Protein AF-A0A3P7N9G4-F1 (afdb_monomer_lite)

Structure (mmCIF, N/CA/C/O backbone):
data_AF-A0A3P7N9G4-F1
#
_entry.id   AF-A0A3P7N9G4-F1
#
loop_
_atom_site.group_PDB
_atom_site.id
_atom_site.type_symbol
_atom_site.label_atom_id
_atom_site.label_alt_id
_atom_site.label_comp_id
_atom_site.label_asym_id
_atom_site.label_entity_id
_atom_site.label_seq_id
_atom_site.pdbx_PDB_ins_code
_atom_site.Cartn_x
_atom_site.Cartn_y
_atom_site.Cartn_z
_atom_site.occupancy
_atom_site.B_iso_or_equiv
_atom_site.auth_seq_id
_atom_site.auth_comp_id
_atom_site.auth_asym_id
_atom_site.auth_atom_id
_atom_site.pdbx_PDB_model_num
ATOM 1 N N . MET A 1 1 ? 12.959 -9.657 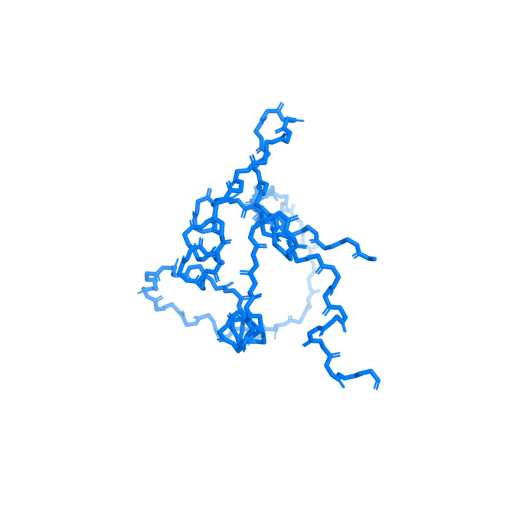6.223 1.00 28.45 1 MET A N 1
ATOM 2 C CA . MET A 1 1 ? 12.675 -8.521 7.122 1.00 28.45 1 MET A CA 1
ATOM 3 C C . MET A 1 1 ? 11.184 -8.224 7.012 1.00 28.45 1 MET A C 1
ATOM 5 O O . MET A 1 1 ? 10.724 -8.042 5.892 1.00 28.45 1 MET A O 1
ATOM 9 N N . TRP A 1 2 ? 10.421 -8.294 8.104 1.00 27.75 2 TRP A N 1
ATOM 10 C CA . TRP A 1 2 ? 8.976 -8.020 8.115 1.00 27.75 2 TRP A CA 1
ATOM 11 C C . TRP A 1 2 ? 8.780 -6.591 8.618 1.00 27.75 2 TRP A C 1
ATOM 13 O O . TRP A 1 2 ? 9.208 -6.296 9.728 1.00 27.75 2 TRP A O 1
ATOM 23 N N . PHE A 1 3 ? 8.169 -5.716 7.823 1.00 34.72 3 PHE A N 1
ATOM 24 C CA . PHE A 1 3 ? 7.774 -4.384 8.279 1.00 34.72 3 PHE A CA 1
ATOM 25 C C . PHE A 1 3 ? 6.253 -4.368 8.426 1.00 34.72 3 PHE A C 1
ATOM 27 O O . PHE A 1 3 ? 5.526 -4.436 7.436 1.00 34.72 3 PHE A O 1
ATOM 34 N N . VAL A 1 4 ? 5.787 -4.358 9.675 1.00 38.22 4 VAL A N 1
ATOM 35 C CA . VAL A 1 4 ? 4.395 -4.077 10.035 1.00 38.22 4 VAL A CA 1
ATOM 36 C C . VAL A 1 4 ? 4.376 -2.626 10.486 1.00 38.22 4 VAL A C 1
ATOM 38 O O . VAL A 1 4 ? 5.005 -2.295 11.487 1.00 38.22 4 VAL A O 1
ATOM 41 N N . PHE A 1 5 ? 3.695 -1.762 9.739 1.00 41.88 5 PHE A N 1
ATOM 42 C CA . PHE A 1 5 ? 3.450 -0.395 10.183 1.00 41.88 5 PHE A CA 1
ATOM 43 C C . PHE A 1 5 ? 2.148 -0.392 10.982 1.00 41.88 5 PHE A C 1
ATOM 45 O O . PHE A 1 5 ? 1.055 -0.564 10.438 1.00 41.88 5 PHE A O 1
ATOM 52 N N . HIS A 1 6 ? 2.295 -0.298 12.301 1.00 39.97 6 HIS A N 1
ATOM 53 C CA . HIS A 1 6 ? 1.218 0.056 13.210 1.00 39.97 6 HIS A CA 1
ATOM 54 C C . HIS A 1 6 ? 1.162 1.583 13.224 1.00 39.97 6 HIS A C 1
ATOM 56 O O . HIS A 1 6 ? 2.177 2.226 13.496 1.00 39.97 6 HIS A O 1
ATOM 62 N N . HIS A 1 7 ? 0.000 2.156 12.920 1.00 38.56 7 HIS A N 1
ATOM 63 C CA . HIS A 1 7 ? -0.295 3.515 13.345 1.00 38.56 7 HIS A CA 1
ATOM 64 C C . HIS A 1 7 ? -0.242 3.453 14.878 1.00 38.56 7 HIS A C 1
ATOM 66 O O . HIS A 1 7 ? -1.039 2.741 15.496 1.00 38.56 7 HIS A O 1
ATOM 72 N N . LEU A 1 8 ? 0.803 4.024 15.484 1.00 38.50 8 LEU A N 1
ATOM 73 C CA . LEU A 1 8 ? 0.870 4.138 16.933 1.00 38.50 8 LEU A CA 1
ATOM 74 C C . LEU A 1 8 ? -0.335 4.987 17.342 1.00 38.50 8 LEU A C 1
ATOM 76 O O . LEU A 1 8 ? -0.333 6.195 17.137 1.00 38.50 8 LEU A O 1
ATOM 80 N N . CYS A 1 9 ? -1.361 4.359 17.920 1.00 33.06 9 CYS A N 1
ATOM 81 C CA . CYS A 1 9 ? -2.247 5.068 18.828 1.00 33.06 9 CYS A CA 1
ATOM 82 C C . CYS A 1 9 ? -1.357 5.591 19.955 1.00 33.06 9 CYS A C 1
ATOM 84 O O . CYS A 1 9 ? -0.894 4.828 20.802 1.00 33.06 9 CYS A O 1
ATOM 86 N N . MET A 1 10 ? -1.053 6.882 19.891 1.00 32.59 10 MET A N 1
ATOM 87 C CA . MET A 1 10 ? -0.345 7.624 20.918 1.00 32.59 10 MET A CA 1
ATOM 88 C C . MET A 1 10 ? -1.317 7.794 22.096 1.00 32.59 10 MET A C 1
ATOM 90 O O . MET A 1 10 ? -1.974 8.820 22.236 1.00 32.59 10 MET A O 1
ATOM 94 N N . GLU A 1 11 ? -1.489 6.747 22.909 1.00 35.06 11 GLU A N 1
ATOM 95 C CA . GLU A 1 11 ? -2.059 6.915 24.246 1.00 35.06 11 GLU A CA 1
ATOM 96 C C . GLU A 1 11 ? -1.053 7.743 25.053 1.00 35.06 11 GLU A C 1
ATOM 98 O O . GLU A 1 11 ? -0.002 7.254 25.467 1.00 35.06 11 GLU A O 1
ATOM 103 N N . TYR A 1 12 ? -1.361 9.033 25.195 1.00 36.06 12 TYR A N 1
ATOM 104 C CA . TYR A 1 12 ? -0.650 9.973 26.051 1.00 36.06 12 TYR A CA 1
ATOM 105 C C . TYR A 1 12 ? -0.780 9.491 27.501 1.00 36.06 12 TYR A C 1
ATOM 107 O O . TYR A 1 12 ? -1.804 9.692 28.155 1.00 36.06 12 TYR A O 1
ATOM 115 N N . VAL A 1 13 ? 0.254 8.820 28.002 1.00 35.47 13 VAL A N 1
ATOM 116 C CA . VAL A 1 13 ? 0.478 8.704 29.441 1.00 35.47 13 VAL A CA 1
ATOM 117 C C . VAL A 1 13 ? 1.200 9.985 29.847 1.00 35.47 13 VAL A C 1
ATOM 119 O O . VAL A 1 13 ? 2.379 10.158 29.547 1.00 35.47 13 VAL A O 1
ATOM 122 N N . SER A 1 14 ? 0.463 10.917 30.450 1.00 39.38 14 SER A N 1
ATOM 123 C CA . SER A 1 14 ? 1.051 12.084 31.104 1.00 39.38 14 SER A CA 1
ATOM 124 C C . SER A 1 14 ? 1.637 11.648 32.445 1.00 39.38 14 SER A C 1
ATOM 126 O O . SER A 1 14 ? 0.909 11.567 33.431 1.00 39.38 14 SER A O 1
ATOM 128 N N . ASP A 1 15 ? 2.938 11.378 32.473 1.00 36.44 15 ASP A N 1
ATOM 129 C CA . ASP A 1 15 ? 3.737 11.430 33.695 1.00 36.44 15 ASP A CA 1
ATOM 130 C C . ASP A 1 15 ? 4.570 12.719 33.624 1.00 36.44 15 ASP A C 1
ATOM 132 O O . ASP A 1 15 ? 5.438 12.878 32.766 1.00 36.44 15 ASP A O 1
ATOM 136 N N . GLU A 1 16 ? 4.204 13.684 34.468 1.00 54.59 16 GLU A N 1
ATOM 137 C CA . GLU A 1 16 ? 4.963 14.907 34.720 1.00 54.59 16 GLU A CA 1
ATOM 138 C C . GLU A 1 16 ? 6.228 14.536 35.504 1.00 54.59 16 GLU A C 1
ATOM 140 O O . GLU A 1 16 ? 6.096 14.034 36.613 1.00 54.59 16 GLU A O 1
ATOM 145 N N . ASP A 1 17 ? 7.427 14.783 34.969 1.00 42.94 17 ASP A N 1
ATOM 146 C CA . ASP A 1 17 ? 8.611 15.118 35.776 1.00 42.94 17 ASP A CA 1
ATOM 147 C C . ASP A 1 17 ? 9.751 15.662 34.887 1.00 42.94 17 ASP A 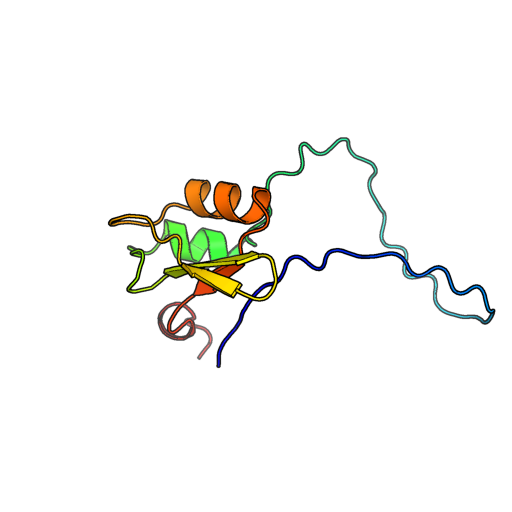C 1
ATOM 149 O O . ASP A 1 17 ? 9.998 15.178 33.780 1.00 42.94 17 ASP A O 1
ATOM 153 N N . ASP A 1 18 ? 10.375 16.725 35.395 1.00 46.47 18 ASP A N 1
ATOM 154 C CA . ASP A 1 18 ? 11.349 17.640 34.789 1.00 46.47 18 ASP A CA 1
ATOM 155 C C . ASP A 1 18 ? 12.630 16.978 34.229 1.00 46.47 18 ASP A C 1
ATOM 157 O O . ASP A 1 18 ? 13.157 16.028 34.804 1.00 46.47 18 ASP A O 1
ATOM 161 N N . GLU A 1 19 ? 13.180 17.553 33.148 1.00 42.97 19 GLU A N 1
ATOM 162 C CA . GLU A 1 19 ? 14.526 18.177 33.082 1.00 42.97 19 GLU A CA 1
ATOM 163 C C . GLU A 1 19 ? 15.072 18.230 31.630 1.00 42.97 19 GLU A C 1
ATOM 165 O O . GLU A 1 19 ? 15.415 17.213 31.037 1.00 42.97 19 GLU A O 1
ATOM 170 N N . GLU A 1 20 ? 15.149 19.464 31.110 1.00 48.56 20 GLU A N 1
ATOM 171 C CA . GLU A 1 20 ? 16.208 20.072 30.274 1.00 48.56 20 GLU A CA 1
ATOM 172 C C . GLU A 1 20 ? 16.705 19.395 28.959 1.00 48.56 20 GLU A C 1
ATOM 174 O O . GLU A 1 20 ? 17.220 18.281 28.923 1.00 48.56 20 GLU A O 1
ATOM 179 N N . GLU A 1 21 ? 16.709 20.240 27.916 1.00 44.75 21 GLU A N 1
ATOM 180 C CA . GLU A 1 21 ? 17.574 20.286 26.719 1.00 44.75 21 GLU A CA 1
ATOM 181 C C . GLU A 1 21 ? 17.038 19.886 25.325 1.00 44.75 21 GLU A C 1
ATOM 183 O O . GLU A 1 21 ? 16.543 18.794 25.056 1.00 44.75 21 GLU A O 1
ATOM 188 N N . GLU A 1 22 ? 17.321 20.828 24.413 1.00 41.06 22 GLU A N 1
ATOM 189 C CA . GLU A 1 22 ? 17.242 20.834 22.947 1.00 41.06 22 GLU A CA 1
ATOM 190 C C . GLU A 1 22 ? 15.871 21.108 22.305 1.00 41.06 22 GLU A C 1
ATOM 192 O O . GLU A 1 22 ? 15.120 20.226 21.887 1.00 41.06 22 GLU A O 1
ATOM 197 N N . ALA A 1 23 ? 15.614 22.407 22.116 1.00 43.59 23 ALA A N 1
ATOM 198 C CA . ALA A 1 23 ? 14.600 22.954 21.226 1.00 43.59 23 ALA A CA 1
ATOM 199 C C . ALA A 1 23 ? 14.828 22.497 19.769 1.00 43.59 23 ALA A C 1
ATOM 201 O O . ALA A 1 23 ? 15.420 23.202 18.950 1.00 43.59 23 ALA A O 1
ATOM 202 N N . PHE A 1 24 ? 14.318 21.316 19.424 1.00 43.28 24 PHE A N 1
ATOM 203 C CA . PHE A 1 24 ? 14.067 20.939 18.040 1.00 43.28 24 PHE A CA 1
ATOM 204 C C . PHE A 1 24 ? 12.833 21.712 17.571 1.00 43.28 24 PHE A C 1
ATOM 206 O O . PHE A 1 24 ? 11.698 21.320 17.832 1.00 43.28 24 PHE A O 1
ATOM 213 N N . SER A 1 25 ? 13.061 22.854 16.922 1.00 43.00 25 SER A N 1
ATOM 214 C CA . SER A 1 25 ? 12.023 23.601 16.211 1.00 43.00 25 SER A CA 1
ATOM 215 C C . SER A 1 25 ? 11.538 22.767 15.024 1.00 43.00 25 SER A C 1
ATOM 217 O O . SER A 1 25 ? 11.992 22.956 13.898 1.00 43.00 25 SER A O 1
ATOM 219 N N . SER A 1 26 ? 10.647 21.804 15.266 1.00 43.84 26 SER A N 1
ATOM 220 C CA . SER A 1 26 ? 9.701 21.410 14.232 1.00 43.84 26 SER A CA 1
ATOM 221 C C . SER A 1 26 ? 8.683 22.537 14.158 1.00 43.84 26 SER A C 1
ATOM 223 O O . SER A 1 26 ? 7.830 22.641 15.040 1.00 43.84 26 SER A O 1
ATOM 225 N N . ASP A 1 27 ? 8.822 23.403 13.156 1.00 39.44 27 ASP A N 1
ATOM 226 C CA . ASP A 1 27 ? 7.734 24.252 12.685 1.00 39.44 27 ASP A CA 1
ATOM 227 C C . ASP A 1 27 ? 6.528 23.335 12.421 1.00 39.44 27 ASP A C 1
ATOM 229 O O . ASP A 1 27 ? 6.446 22.638 11.410 1.00 39.44 27 ASP A O 1
ATOM 233 N N . ILE A 1 28 ? 5.656 23.234 13.424 1.00 49.34 28 ILE A N 1
ATOM 234 C CA . ILE A 1 28 ? 4.326 22.658 13.303 1.00 49.34 28 ILE A CA 1
ATOM 235 C C . ILE A 1 28 ? 3.521 23.765 12.639 1.00 49.34 28 ILE A C 1
ATOM 237 O O . ILE A 1 28 ? 3.024 24.679 13.293 1.00 49.34 28 ILE A O 1
ATOM 241 N N . ASP A 1 29 ? 3.497 23.725 11.310 1.00 48.09 29 ASP A N 1
ATOM 242 C CA . ASP A 1 29 ? 2.482 24.418 10.536 1.00 48.09 29 ASP A CA 1
ATOM 243 C C . ASP A 1 29 ? 1.131 23.783 10.906 1.00 48.09 29 ASP A C 1
ATOM 245 O O . ASP A 1 29 ? 0.770 22.703 10.433 1.00 48.09 29 ASP A O 1
ATOM 249 N N . ASP A 1 30 ? 0.420 24.449 11.820 1.00 55.12 30 ASP A N 1
ATOM 250 C CA . ASP A 1 30 ? -1.021 24.331 12.048 1.00 55.12 30 ASP A CA 1
ATOM 251 C C . ASP A 1 30 ? -1.757 24.738 10.756 1.00 55.12 30 ASP A C 1
ATOM 253 O O . ASP A 1 30 ? -2.294 25.840 10.628 1.00 55.12 30 ASP A O 1
ATOM 257 N N . GLU A 1 31 ? -1.758 23.856 9.763 1.00 51.53 31 GLU A N 1
ATOM 258 C CA . GLU A 1 31 ? -2.681 23.919 8.637 1.00 51.53 31 GLU A CA 1
ATOM 259 C C . GLU A 1 31 ? -3.709 22.804 8.835 1.00 51.53 31 GLU A C 1
ATOM 261 O O . GLU A 1 31 ? -3.346 21.638 8.991 1.00 51.53 31 GLU A O 1
ATOM 266 N N . ASP A 1 32 ? -4.986 23.197 8.860 1.00 53.59 32 ASP A N 1
ATOM 267 C CA . ASP A 1 32 ? -6.197 22.368 8.798 1.00 53.59 32 ASP A CA 1
ATOM 268 C C . ASP A 1 32 ? -6.079 21.344 7.647 1.00 53.59 32 ASP A C 1
ATOM 270 O O . ASP A 1 32 ? -6.578 21.532 6.536 1.00 53.59 32 ASP A O 1
ATOM 274 N N . SER A 1 33 ? -5.338 20.268 7.886 1.00 54.47 33 SER A N 1
ATOM 275 C CA . SER A 1 33 ? -5.105 19.201 6.931 1.00 54.47 33 SER A CA 1
ATOM 276 C C . SER A 1 33 ? -6.233 18.209 7.119 1.00 54.47 33 SER A C 1
ATOM 278 O O . SER A 1 33 ? -6.317 17.504 8.123 1.00 54.47 33 SER A O 1
ATOM 280 N N . GLU A 1 34 ? -7.135 18.166 6.150 1.00 57.47 34 GLU A N 1
ATOM 281 C CA . GLU A 1 34 ? -7.822 16.932 5.804 1.00 57.47 34 GLU A CA 1
ATOM 282 C C . GLU A 1 34 ? -6.758 15.825 5.720 1.00 57.47 34 GLU A C 1
ATOM 284 O O . GLU A 1 34 ? -6.033 15.737 4.735 1.00 57.47 34 GLU A O 1
ATOM 289 N N . GLU A 1 35 ? -6.573 15.088 6.826 1.00 61.09 35 GLU A N 1
ATOM 290 C CA . GLU A 1 35 ? -5.443 14.188 7.077 1.00 61.09 35 GLU A CA 1
ATOM 291 C C . GLU A 1 35 ? -5.520 12.982 6.135 1.00 61.09 35 GLU A C 1
ATOM 293 O O . GLU A 1 35 ? -5.922 11.873 6.488 1.00 61.09 35 GLU A O 1
ATOM 298 N N . GLU A 1 36 ? -5.180 13.221 4.874 1.00 59.66 36 GLU A N 1
ATOM 299 C CA . GLU A 1 36 ? -5.055 12.201 3.859 1.00 59.66 36 GLU A CA 1
ATOM 300 C C . GLU A 1 36 ? -3.898 11.305 4.275 1.00 59.66 36 GLU A C 1
ATOM 302 O O . GLU A 1 36 ? -2.742 11.728 4.362 1.00 59.66 36 GLU A O 1
ATOM 307 N N . ALA A 1 37 ? -4.222 10.046 4.554 1.00 70.56 37 ALA A N 1
ATOM 308 C CA . ALA A 1 37 ? -3.261 9.062 5.009 1.00 70.56 37 ALA A CA 1
ATOM 309 C C . ALA A 1 37 ? -1.994 9.064 4.133 1.00 70.56 37 ALA A C 1
ATOM 311 O O . ALA A 1 37 ? -2.015 8.707 2.950 1.00 70.56 37 ALA A O 1
ATOM 312 N N . TYR A 1 38 ? -0.865 9.453 4.726 1.00 76.75 38 TYR A N 1
ATOM 313 C CA . TYR A 1 38 ? 0.390 9.593 4.001 1.00 76.75 38 TYR A CA 1
ATOM 314 C C . TYR A 1 38 ? 1.107 8.243 3.870 1.00 76.75 38 TYR A C 1
ATOM 316 O O . TYR A 1 38 ? 1.556 7.646 4.847 1.00 76.75 38 TYR A O 1
ATOM 324 N N . LEU A 1 39 ? 1.236 7.751 2.634 1.00 76.19 39 LEU A N 1
ATOM 325 C CA . LEU A 1 39 ? 1.923 6.488 2.328 1.00 76.19 39 LEU A CA 1
ATOM 326 C C . LEU A 1 39 ? 3.459 6.650 2.248 1.00 76.19 39 LEU A C 1
ATOM 328 O O . LEU A 1 39 ? 4.199 5.673 2.406 1.00 76.19 39 LEU A O 1
ATOM 332 N N . GLY A 1 40 ? 3.943 7.877 2.028 1.00 81.62 40 GLY A N 1
ATOM 333 C CA . GLY A 1 40 ? 5.336 8.181 1.697 1.00 81.62 40 GLY A CA 1
ATOM 334 C C . GLY A 1 40 ? 5.602 8.167 0.190 1.00 81.62 40 GLY A C 1
ATOM 335 O O . GLY A 1 40 ? 5.175 7.242 -0.502 1.00 81.62 40 GLY A O 1
ATOM 336 N N . GLU A 1 41 ? 6.349 9.158 -0.303 1.00 80.75 41 GLU A N 1
ATOM 337 C CA . GLU A 1 41 ? 6.632 9.362 -1.736 1.00 80.75 41 GLU A CA 1
ATOM 338 C C . GLU A 1 41 ? 7.246 8.124 -2.417 1.00 80.75 41 GLU A C 1
ATOM 340 O O . GLU A 1 41 ? 6.709 7.638 -3.411 1.00 80.75 41 GLU A O 1
ATOM 345 N N . ASP A 1 42 ? 8.293 7.532 -1.828 1.00 80.75 42 ASP A N 1
ATOM 346 C CA . ASP A 1 42 ? 8.961 6.328 -2.357 1.00 80.75 42 ASP A CA 1
ATOM 347 C C . ASP A 1 42 ? 7.992 5.135 -2.519 1.00 80.75 42 ASP A C 1
ATOM 349 O O . ASP A 1 42 ? 8.046 4.365 -3.486 1.00 80.75 42 ASP A O 1
ATOM 353 N N . ARG A 1 43 ? 7.067 4.972 -1.566 1.00 80.06 43 ARG A N 1
ATOM 354 C CA . ARG A 1 43 ? 6.117 3.850 -1.545 1.00 80.06 43 ARG A CA 1
ATOM 355 C C . ARG A 1 43 ? 4.945 4.094 -2.483 1.00 80.06 43 ARG A C 1
ATOM 357 O O . ARG A 1 43 ? 4.505 3.165 -3.158 1.00 80.06 43 ARG A O 1
ATOM 364 N N . GLU A 1 44 ? 4.461 5.328 -2.561 1.00 84.50 44 GLU A N 1
ATOM 365 C CA . GLU A 1 44 ? 3.439 5.714 -3.529 1.00 84.50 44 GLU A CA 1
ATOM 366 C C . GLU A 1 44 ? 3.963 5.564 -4.963 1.00 84.50 44 GLU A C 1
ATOM 368 O O . GLU A 1 44 ? 3.294 4.944 -5.793 1.00 84.50 44 GLU A O 1
ATOM 373 N N . ALA A 1 45 ? 5.199 5.994 -5.230 1.00 84.38 45 ALA A N 1
ATOM 374 C CA . ALA A 1 45 ? 5.873 5.769 -6.505 1.00 84.38 45 ALA A CA 1
ATOM 375 C C . ALA A 1 45 ? 5.984 4.272 -6.837 1.00 84.38 45 ALA A C 1
ATOM 377 O O . ALA A 1 45 ? 5.654 3.867 -7.951 1.00 84.38 45 ALA A O 1
ATOM 378 N N . THR A 1 46 ? 6.349 3.434 -5.861 1.00 85.06 46 THR A N 1
ATOM 379 C CA . THR A 1 46 ? 6.421 1.974 -6.038 1.00 85.06 46 THR A CA 1
ATOM 380 C C . THR A 1 46 ? 5.083 1.382 -6.489 1.00 85.06 46 THR A C 1
ATOM 382 O O . THR A 1 46 ? 5.049 0.559 -7.404 1.00 85.06 46 THR A O 1
ATOM 385 N N . VAL A 1 47 ? 3.974 1.804 -5.875 1.00 86.25 47 VAL A N 1
ATOM 386 C CA . VAL A 1 47 ? 2.622 1.313 -6.196 1.00 86.25 47 VAL A CA 1
ATOM 387 C C . VAL A 1 47 ? 2.148 1.820 -7.561 1.00 86.25 47 VAL A C 1
ATOM 389 O O . VAL A 1 47 ? 1.484 1.088 -8.293 1.00 86.25 47 VAL A O 1
ATOM 392 N N . LEU A 1 48 ? 2.492 3.059 -7.922 1.00 85.62 48 LEU A N 1
ATOM 393 C CA . LEU A 1 48 ? 2.120 3.663 -9.204 1.00 85.62 48 LEU A CA 1
ATOM 394 C C . LEU A 1 48 ? 2.903 3.068 -10.382 1.00 85.62 48 LEU A C 1
ATOM 396 O O . LEU A 1 48 ? 2.327 2.828 -11.444 1.00 85.62 48 LEU A O 1
ATOM 400 N N . GLN A 1 49 ? 4.201 2.827 -10.197 1.00 87.12 49 GLN A N 1
ATOM 401 C CA . GLN A 1 49 ? 5.102 2.354 -11.249 1.00 87.12 49 GLN A CA 1
ATOM 402 C C . GLN A 1 49 ? 5.008 0.839 -11.477 1.00 87.12 49 GLN A C 1
ATOM 404 O O . GLN A 1 49 ? 5.249 0.379 -12.593 1.00 87.12 49 GLN A O 1
ATOM 409 N N . ASN A 1 50 ? 4.622 0.063 -10.458 1.00 87.38 50 ASN A N 1
ATOM 410 C CA . ASN A 1 50 ? 4.558 -1.397 -10.536 1.00 87.38 50 ASN A CA 1
ATOM 411 C C . ASN A 1 50 ? 3.124 -1.942 -10.594 1.00 87.38 50 ASN A C 1
ATOM 413 O O . ASN A 1 50 ? 2.140 -1.294 -10.230 1.00 87.38 50 ASN A O 1
ATOM 417 N N . HIS A 1 51 ? 3.000 -3.192 -11.042 1.00 90.06 51 HIS A N 1
ATOM 418 C CA . HIS A 1 51 ? 1.754 -3.948 -10.955 1.00 90.06 51 HIS A CA 1
ATOM 419 C C . HIS A 1 51 ? 1.745 -4.791 -9.675 1.00 90.06 51 HIS A C 1
ATOM 421 O O . HIS A 1 51 ? 2.200 -5.933 -9.677 1.00 90.06 51 HIS A O 1
ATOM 427 N N . LEU A 1 52 ? 1.257 -4.209 -8.577 1.00 91.50 52 LEU A N 1
ATOM 428 C CA . LEU A 1 52 ? 1.168 -4.884 -7.280 1.00 91.50 52 LEU A CA 1
ATOM 429 C C . LEU A 1 52 ? -0.203 -5.528 -7.088 1.00 91.50 52 LEU A C 1
ATOM 431 O O . LEU A 1 52 ? -1.222 -4.909 -7.392 1.00 91.50 52 LEU A O 1
ATOM 435 N N . GLU A 1 53 ? -0.237 -6.735 -6.531 1.00 94.19 53 GLU A N 1
ATOM 436 C CA . GLU A 1 53 ? -1.477 -7.463 -6.248 1.00 94.19 53 GLU A CA 1
ATOM 437 C C . GLU A 1 53 ? -1.639 -7.802 -4.763 1.00 94.19 53 GLU A C 1
ATOM 439 O O . GLU A 1 53 ? -0.669 -8.098 -4.048 1.00 94.19 53 GLU A O 1
ATOM 444 N N . TYR A 1 54 ? -2.894 -7.792 -4.304 1.00 93.94 54 TYR A N 1
ATOM 445 C CA . TYR A 1 54 ? -3.253 -8.251 -2.965 1.00 93.94 54 TYR A CA 1
ATOM 446 C C . TYR A 1 54 ? -2.911 -9.736 -2.796 1.00 93.94 54 TYR A C 1
ATOM 448 O O . TYR A 1 54 ? -3.158 -10.553 -3.680 1.00 93.94 54 TYR A O 1
ATOM 456 N N . GLY A 1 55 ? -2.345 -10.105 -1.649 1.00 91.25 55 GLY A N 1
ATOM 457 C CA . GLY A 1 55 ? -1.932 -11.477 -1.346 1.00 91.25 55 GLY A CA 1
ATOM 458 C C . GLY A 1 55 ? -0.586 -11.885 -1.948 1.00 91.25 55 GLY A C 1
ATOM 459 O O . GLY A 1 55 ? 0.048 -12.796 -1.418 1.00 91.25 55 GLY A O 1
ATOM 460 N N . MET A 1 56 ? -0.125 -11.207 -3.004 1.00 91.38 56 MET A N 1
ATOM 461 C CA . MET A 1 56 ? 1.154 -11.500 -3.658 1.00 91.38 56 MET A CA 1
ATOM 462 C C . MET A 1 56 ? 2.245 -10.521 -3.232 1.00 91.38 56 MET A C 1
ATOM 464 O O . MET A 1 56 ? 3.292 -10.933 -2.736 1.00 91.38 56 MET A O 1
ATOM 468 N N . ASN A 1 57 ? 1.986 -9.223 -3.399 1.00 93.19 57 ASN A N 1
ATOM 469 C CA . ASN A 1 57 ? 2.946 -8.164 -3.092 1.00 93.19 57 ASN A CA 1
ATOM 470 C C . ASN A 1 57 ? 2.520 -7.344 -1.880 1.00 93.19 57 ASN A C 1
ATOM 472 O O . ASN A 1 57 ? 3.374 -6.800 -1.190 1.00 93.19 57 ASN A O 1
ATOM 476 N N . ILE A 1 58 ? 1.216 -7.254 -1.619 1.00 92.81 58 ILE A N 1
ATOM 477 C CA . ILE A 1 58 ? 0.664 -6.451 -0.529 1.00 92.81 58 ILE A CA 1
ATOM 478 C C . ILE A 1 58 ? -0.308 -7.281 0.295 1.00 92.81 58 ILE A C 1
ATOM 480 O O . ILE A 1 58 ? -1.174 -7.959 -0.256 1.00 92.81 58 ILE A O 1
ATOM 484 N N . ASN A 1 59 ? -0.217 -7.165 1.618 1.00 94.44 59 ASN A N 1
ATOM 485 C CA . ASN A 1 59 ? -1.232 -7.667 2.535 1.00 94.44 59 ASN A CA 1
ATOM 486 C C . ASN A 1 59 ? -1.789 -6.543 3.403 1.00 94.44 59 ASN A C 1
ATOM 488 O O . ASN A 1 59 ? -1.034 -5.709 3.898 1.00 94.44 59 ASN A O 1
ATOM 492 N N . ILE A 1 60 ? -3.100 -6.570 3.627 1.00 94.56 60 ILE A N 1
ATOM 493 C CA . ILE A 1 60 ? -3.790 -5.691 4.566 1.00 94.56 60 ILE A CA 1
ATOM 494 C C . ILE A 1 60 ? -4.144 -6.498 5.806 1.00 94.56 60 ILE A C 1
ATOM 496 O O . ILE A 1 60 ? -4.798 -7.541 5.714 1.00 94.56 60 ILE A O 1
ATOM 500 N N . ALA A 1 61 ? -3.722 -6.011 6.965 1.00 93.69 61 ALA A N 1
ATOM 501 C CA . ALA A 1 61 ? -4.036 -6.609 8.248 1.00 93.69 61 ALA A CA 1
ATOM 502 C C . ALA A 1 61 ? -4.756 -5.608 9.146 1.00 93.69 61 ALA A C 1
ATOM 504 O O . ALA A 1 61 ? -4.404 -4.434 9.198 1.00 93.69 61 ALA A O 1
ATOM 505 N N . GLU A 1 62 ? -5.738 -6.101 9.881 1.00 92.50 62 GLU A N 1
ATOM 506 C CA . GLU A 1 62 ? -6.396 -5.369 10.953 1.00 92.50 62 GLU A CA 1
ATOM 507 C C . GLU A 1 62 ? -6.225 -6.184 12.233 1.00 92.50 62 GLU A C 1
ATOM 509 O O . GLU A 1 62 ? -6.330 -7.415 12.225 1.00 92.50 62 GLU A O 1
ATOM 514 N N . TYR A 1 63 ? -5.893 -5.504 13.323 1.00 89.19 63 TYR A N 1
ATOM 515 C CA . TYR A 1 63 ? -5.755 -6.114 14.636 1.00 89.19 63 TYR A CA 1
ATOM 516 C C . TYR A 1 63 ? -6.874 -5.582 15.514 1.00 89.19 63 TYR A C 1
ATOM 518 O O . TYR A 1 63 ? -6.955 -4.383 15.765 1.00 89.19 63 TYR A O 1
ATOM 526 N N . LYS A 1 64 ? -7.743 -6.478 15.976 1.00 89.19 64 LYS A N 1
ATOM 527 C CA . LYS A 1 64 ? -8.861 -6.131 16.850 1.00 89.19 64 LYS A CA 1
ATOM 528 C C . LYS A 1 64 ? -8.978 -7.169 17.954 1.00 89.19 64 LYS A C 1
ATOM 530 O O . LYS A 1 64 ? -8.956 -8.364 17.670 1.00 89.19 64 LYS A O 1
ATOM 535 N N . ASP A 1 65 ? -9.041 -6.714 19.204 1.00 91.19 65 ASP A N 1
ATOM 536 C CA . ASP A 1 65 ? -9.148 -7.573 20.394 1.00 91.19 65 ASP A CA 1
ATOM 537 C C . ASP A 1 65 ? -8.059 -8.668 20.463 1.0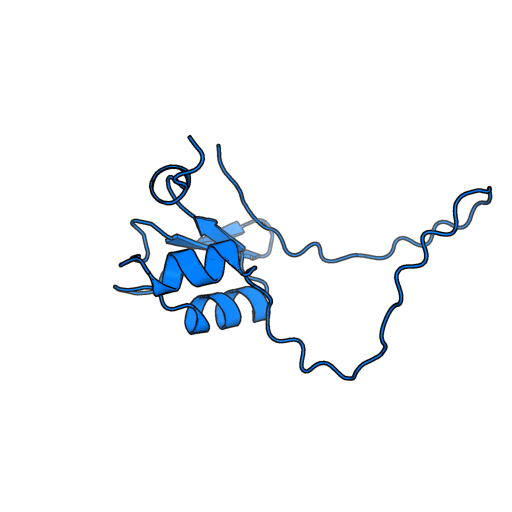0 91.19 65 ASP A C 1
ATOM 539 O O . ASP A 1 65 ? -8.305 -9.808 20.853 1.00 91.19 65 ASP A O 1
ATOM 543 N N . GLY A 1 66 ? -6.836 -8.341 20.024 1.00 88.88 66 GLY A N 1
ATOM 544 C CA . GLY A 1 66 ? -5.705 -9.277 19.980 1.00 88.88 66 GLY A CA 1
ATOM 545 C C . GLY A 1 66 ? -5.754 -10.305 18.840 1.00 88.88 66 GLY A C 1
ATOM 546 O O . GLY A 1 66 ? -4.861 -11.147 18.738 1.00 88.88 66 GLY A O 1
ATOM 547 N N . VAL A 1 67 ? -6.754 -10.240 17.957 1.00 90.81 67 VAL A N 1
ATOM 548 C CA . VAL A 1 67 ? -6.898 -11.126 16.796 1.00 90.81 67 VAL A 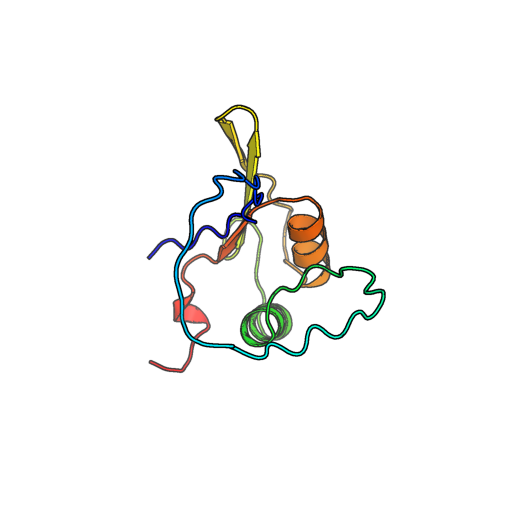CA 1
ATOM 549 C C . VAL A 1 67 ? -6.517 -10.385 15.517 1.00 90.81 67 VAL A C 1
ATOM 551 O O . VAL A 1 67 ? -7.022 -9.300 15.233 1.00 90.81 67 VAL A O 1
ATOM 554 N N . ARG A 1 68 ? -5.640 -10.999 14.714 1.00 90.12 68 ARG A N 1
ATOM 555 C CA . ARG A 1 68 ? -5.279 -10.513 13.377 1.00 90.12 68 ARG A CA 1
ATOM 556 C C . ARG A 1 68 ? -6.274 -11.026 12.343 1.00 90.12 68 ARG A C 1
ATOM 558 O O . ARG A 1 68 ? -6.366 -12.235 12.128 1.00 90.12 68 ARG A O 1
ATOM 565 N N . THR A 1 69 ? -6.925 -10.124 11.627 1.00 92.88 69 THR A N 1
ATOM 566 C CA . THR A 1 69 ? -7.696 -10.433 10.419 1.00 92.88 69 THR A CA 1
ATOM 567 C C . THR A 1 69 ? -6.936 -9.944 9.188 1.00 92.88 69 THR A C 1
ATOM 569 O O . THR A 1 69 ? -6.164 -8.989 9.237 1.00 92.88 69 THR A O 1
ATOM 572 N N . THR A 1 70 ? -7.066 -10.660 8.070 1.00 93.50 70 THR A N 1
ATOM 573 C CA . THR A 1 70 ? -6.489 -10.247 6.781 1.00 93.50 70 THR A CA 1
ATOM 574 C C . THR A 1 70 ? -7.626 -9.824 5.870 1.00 93.50 70 THR A C 1
ATOM 576 O O . THR A 1 70 ? -8.533 -10.611 5.614 1.00 93.50 70 THR A O 1
ATOM 579 N N . LEU A 1 71 ? -7.572 -8.579 5.407 1.00 92.38 71 LEU A N 1
ATOM 580 C CA . LEU A 1 71 ? -8.637 -7.912 4.656 1.00 92.38 71 LEU A CA 1
ATOM 581 C C . LEU A 1 71 ? -8.152 -7.583 3.242 1.00 92.38 71 LEU A C 1
ATOM 583 O O . LEU A 1 71 ? -8.259 -6.453 2.771 1.00 92.38 71 LEU A O 1
ATOM 587 N N . ASN A 1 72 ? -7.549 -8.570 2.586 1.00 92.12 72 ASN A N 1
ATOM 588 C CA . ASN A 1 72 ? -7.044 -8.404 1.232 1.00 92.12 72 ASN A CA 1
ATOM 589 C C . ASN A 1 72 ? -8.204 -8.205 0.252 1.00 92.12 72 ASN A C 1
ATOM 591 O O . ASN A 1 72 ? -9.164 -8.978 0.248 1.00 92.12 72 ASN A O 1
ATOM 595 N N . GLY A 1 73 ? -8.076 -7.193 -0.607 1.00 90.44 73 GLY A N 1
ATOM 596 C CA . GLY A 1 73 ? -8.911 -7.061 -1.793 1.00 90.44 73 GLY A CA 1
ATOM 597 C C . GLY A 1 73 ? -8.604 -8.151 -2.822 1.00 90.44 73 GLY A C 1
ATOM 598 O O . GLY A 1 73 ? -7.863 -9.102 -2.571 1.00 90.44 73 GLY A O 1
ATOM 599 N N . THR A 1 74 ? -9.171 -8.014 -4.018 1.00 92.75 74 THR A N 1
ATOM 600 C CA . THR A 1 74 ? -8.908 -8.931 -5.134 1.00 92.75 74 THR A CA 1
ATOM 601 C C . THR A 1 74 ? -8.218 -8.186 -6.269 1.00 92.75 74 THR A C 1
ATOM 603 O O . THR A 1 74 ? -8.678 -7.125 -6.681 1.00 92.75 74 THR A O 1
ATOM 606 N N . GLY A 1 75 ? -7.134 -8.758 -6.796 1.00 93.94 75 GLY A N 1
ATOM 607 C CA . GLY A 1 75 ? -6.410 -8.212 -7.943 1.00 93.94 75 GLY A CA 1
ATOM 608 C C . GLY A 1 75 ? -5.462 -7.067 -7.583 1.00 93.94 75 GLY A C 1
ATOM 609 O O . GLY A 1 75 ? -4.786 -7.106 -6.551 1.00 93.94 75 GLY A O 1
ATOM 610 N N . ARG A 1 76 ? -5.386 -6.074 -8.476 1.00 94.50 76 ARG A N 1
ATOM 611 C CA . ARG A 1 76 ? -4.407 -4.984 -8.419 1.00 94.50 76 ARG A CA 1
ATOM 612 C C . ARG A 1 76 ? -4.663 -4.030 -7.248 1.00 94.50 76 ARG A C 1
ATOM 614 O O . ARG A 1 76 ? -5.794 -3.628 -6.983 1.00 94.50 76 ARG A O 1
ATOM 621 N N . VAL A 1 77 ? -3.579 -3.625 -6.598 1.00 93.00 77 VAL A N 1
ATOM 622 C CA . VAL A 1 77 ? -3.545 -2.601 -5.553 1.00 93.00 77 VAL A CA 1
ATOM 623 C C . VAL A 1 77 ? -3.289 -1.237 -6.183 1.00 93.00 77 VAL A C 1
ATOM 625 O O . VAL A 1 77 ? -2.373 -1.082 -6.991 1.00 93.00 77 VAL A O 1
ATOM 628 N N . TYR A 1 78 ? -4.080 -0.248 -5.777 1.00 91.88 78 TYR A N 1
ATOM 629 C CA . TYR A 1 78 ? -3.903 1.156 -6.143 1.00 91.88 78 TYR A CA 1
ATOM 630 C C . TYR A 1 78 ? -3.528 1.976 -4.907 1.00 91.88 78 TYR A C 1
ATOM 632 O O . TYR A 1 78 ? -3.851 1.588 -3.782 1.00 91.88 78 TYR A O 1
ATOM 640 N N . SER A 1 79 ? -2.857 3.114 -5.108 1.00 89.62 79 SER A N 1
ATOM 641 C CA . SER A 1 79 ? -2.444 3.996 -4.008 1.00 89.62 79 SER A CA 1
ATOM 642 C C . SER A 1 79 ? -3.643 4.500 -3.202 1.00 89.62 79 SER A C 1
ATOM 644 O O . SER A 1 79 ? -3.577 4.503 -1.977 1.00 89.62 79 SER A O 1
ATOM 646 N N . SER A 1 80 ? -4.760 4.814 -3.865 1.00 89.94 80 SER A N 1
ATOM 647 C CA . SER A 1 80 ? -6.020 5.204 -3.217 1.00 89.94 80 SER A CA 1
ATOM 648 C C . SER A 1 80 ? -6.503 4.165 -2.205 1.00 89.94 80 SER A C 1
ATOM 650 O O . SER A 1 80 ? -6.781 4.507 -1.062 1.00 89.94 80 SER A O 1
ATOM 652 N N . HIS A 1 81 ? -6.502 2.880 -2.572 1.00 92.00 81 HIS A N 1
ATOM 653 C CA . HIS A 1 81 ? -6.929 1.819 -1.661 1.00 92.00 81 HIS A CA 1
ATOM 654 C C . HIS A 1 81 ? -6.028 1.734 -0.423 1.00 92.00 81 HIS A C 1
ATOM 656 O O . HIS A 1 81 ? -6.499 1.458 0.677 1.00 92.00 81 HIS A O 1
ATOM 662 N N . LEU A 1 82 ? -4.717 1.946 -0.584 1.00 90.31 82 LEU A N 1
ATOM 663 C CA . LEU A 1 82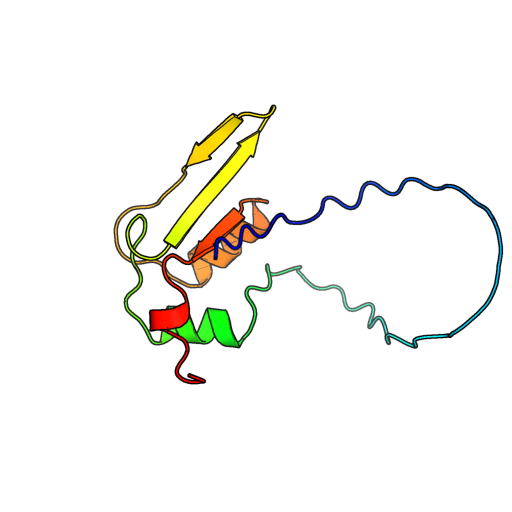 ? -3.790 1.932 0.548 1.00 90.31 82 LEU A CA 1
ATOM 664 C C . LEU A 1 82 ? -4.043 3.105 1.490 1.00 90.31 82 LEU A C 1
ATOM 666 O O . LEU A 1 82 ? -4.056 2.892 2.699 1.00 90.31 82 LEU A O 1
ATOM 670 N N . LYS A 1 83 ? -4.296 4.299 0.945 1.00 89.88 83 LYS A N 1
ATOM 671 C CA . LYS A 1 83 ? -4.666 5.486 1.726 1.00 89.88 83 LYS A CA 1
ATOM 672 C C . LYS A 1 83 ? -5.949 5.235 2.520 1.00 89.88 83 LYS A C 1
ATOM 674 O O . LYS A 1 83 ? -5.949 5.419 3.729 1.00 89.88 83 LYS A O 1
ATOM 679 N N . GLU A 1 84 ? -6.980 4.670 1.891 1.00 91.62 84 GLU A N 1
ATOM 680 C CA . GLU A 1 84 ? -8.224 4.274 2.572 1.00 91.62 84 GLU A CA 1
ATOM 681 C C . GLU A 1 84 ? -7.986 3.259 3.703 1.00 91.62 84 GLU A C 1
ATOM 683 O O . GLU A 1 84 ? -8.551 3.380 4.789 1.00 91.62 84 GLU A O 1
ATOM 688 N N . HIS A 1 85 ? -7.142 2.246 3.479 1.00 92.31 85 HIS A N 1
ATOM 689 C CA . HIS A 1 85 ? -6.816 1.265 4.515 1.00 92.31 85 HIS A CA 1
ATOM 690 C C . HIS A 1 85 ? -6.044 1.884 5.682 1.00 92.31 85 HIS A C 1
ATOM 692 O O . HIS A 1 85 ? -6.340 1.556 6.831 1.00 92.31 85 HIS A O 1
ATOM 698 N N . ILE A 1 86 ? -5.089 2.771 5.401 1.00 88.75 86 ILE A N 1
ATOM 699 C CA . ILE A 1 86 ? -4.311 3.461 6.433 1.00 88.75 86 ILE A CA 1
ATOM 700 C C . ILE A 1 86 ? -5.212 4.416 7.224 1.00 88.75 86 ILE A C 1
ATOM 702 O O . ILE A 1 86 ? -5.184 4.371 8.450 1.00 88.75 86 ILE A O 1
ATOM 706 N N . ALA A 1 87 ? -6.073 5.189 6.553 1.00 88.88 87 ALA A N 1
ATOM 707 C CA . ALA A 1 87 ? -7.060 6.061 7.195 1.00 88.88 87 ALA A CA 1
ATOM 708 C C . ALA A 1 87 ? -8.050 5.273 8.072 1.00 88.88 87 ALA A C 1
ATOM 710 O O . ALA A 1 87 ? -8.489 5.743 9.116 1.00 88.88 87 ALA A O 1
ATOM 711 N N . ALA A 1 88 ? -8.364 4.029 7.693 1.00 88.12 88 ALA A N 1
ATOM 712 C CA . ALA A 1 88 ? -9.165 3.111 8.500 1.00 88.12 88 ALA A CA 1
ATOM 713 C C . ALA A 1 88 ? -8.391 2.453 9.667 1.00 88.12 88 ALA A C 1
ATOM 715 O O . ALA A 1 88 ? -8.934 1.561 10.320 1.00 88.12 88 ALA A O 1
ATOM 716 N N . GLY A 1 89 ? -7.131 2.830 9.915 1.00 88.62 89 GLY A N 1
ATOM 717 C CA . GLY A 1 89 ? -6.297 2.279 10.990 1.00 88.62 89 GLY A CA 1
ATOM 718 C C . GLY A 1 89 ? -5.764 0.868 10.717 1.00 88.62 89 GLY A C 1
ATOM 719 O O . GLY A 1 89 ? -5.408 0.145 11.648 1.00 88.62 89 GLY A O 1
ATOM 720 N N . ARG A 1 90 ? -5.722 0.438 9.451 1.00 91.19 90 ARG A N 1
ATOM 721 C CA . ARG A 1 90 ? -5.243 -0.896 9.062 1.00 91.19 90 ARG A CA 1
ATOM 722 C C . ARG A 1 90 ? -3.768 -0.857 8.693 1.00 91.19 90 ARG A C 1
ATOM 724 O O . ARG A 1 90 ? -3.266 0.105 8.118 1.00 91.19 90 ARG A O 1
ATOM 731 N N . SER A 1 91 ? -3.077 -1.959 8.947 1.00 90.06 91 SER A N 1
ATOM 732 C CA . SER A 1 91 ? -1.677 -2.123 8.573 1.00 90.06 91 SER A CA 1
ATOM 733 C C . SER A 1 91 ? -1.538 -2.597 7.131 1.00 90.06 91 SER A C 1
ATOM 735 O O . SER A 1 91 ? -2.165 -3.576 6.716 1.00 90.06 91 SER A O 1
ATOM 737 N N . VAL A 1 92 ? -0.635 -1.952 6.393 1.00 92.00 92 VAL A N 1
ATOM 738 C CA . VAL A 1 92 ? -0.210 -2.357 5.048 1.00 92.00 92 VAL A CA 1
ATOM 739 C C . VAL A 1 92 ? 1.151 -3.041 5.140 1.00 92.00 92 VAL A C 1
ATOM 741 O O . VAL A 1 92 ? 2.106 -2.485 5.679 1.00 92.00 92 VAL A O 1
ATOM 744 N N . GLN A 1 93 ? 1.259 -4.246 4.592 1.00 90.06 93 GLN A N 1
ATOM 745 C CA . GLN A 1 93 ? 2.498 -5.012 4.529 1.00 90.06 93 GLN A CA 1
ATOM 746 C C . GLN A 1 93 ? 2.940 -5.163 3.075 1.00 90.06 93 GLN A C 1
ATOM 748 O O . GLN A 1 93 ? 2.251 -5.805 2.286 1.00 90.06 93 GLN A O 1
ATOM 753 N N . PHE A 1 94 ? 4.137 -4.671 2.758 1.00 90.31 94 PHE A N 1
ATOM 754 C CA . PHE A 1 94 ? 4.820 -4.970 1.501 1.00 90.31 94 PHE A CA 1
ATOM 755 C C . PHE A 1 94 ? 5.589 -6.288 1.627 1.00 90.31 94 PHE A C 1
ATOM 757 O O . PHE A 1 94 ? 6.390 -6.490 2.543 1.00 90.31 94 PHE A O 1
ATOM 764 N N . VAL A 1 95 ? 5.331 -7.207 0.706 1.00 90.00 95 VAL A N 1
ATOM 765 C CA . VAL A 1 95 ? 5.997 -8.502 0.605 1.00 90.00 95 VAL A CA 1
ATOM 766 C C . VAL A 1 95 ? 7.213 -8.347 -0.300 1.00 90.00 95 VAL A C 1
ATOM 768 O O . VAL A 1 95 ? 7.107 -7.843 -1.413 1.00 90.00 95 VAL A O 1
ATOM 771 N N . ASN A 1 96 ? 8.367 -8.809 0.184 1.00 86.12 96 ASN A N 1
ATOM 772 C CA . ASN A 1 96 ? 9.643 -8.763 -0.530 1.00 86.12 96 ASN A CA 1
ATOM 773 C C . ASN A 1 96 ? 10.019 -7.360 -1.076 1.00 86.12 96 ASN A C 1
ATOM 775 O O . ASN A 1 96 ? 10.224 -7.208 -2.283 1.00 86.12 96 ASN A O 1
ATOM 779 N N . PRO A 1 97 ? 10.131 -6.336 -0.204 1.00 81.75 97 PRO A N 1
ATOM 780 C CA . PRO A 1 97 ? 10.331 -4.945 -0.621 1.00 81.75 97 PRO A CA 1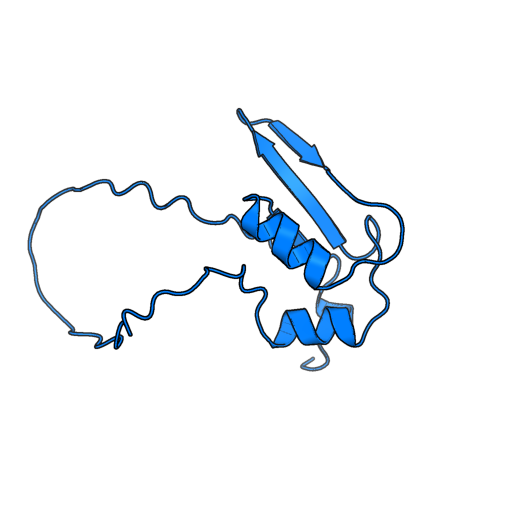
ATOM 781 C C . PRO A 1 97 ? 11.604 -4.718 -1.452 1.00 81.75 97 PRO A C 1
ATOM 783 O O . PRO A 1 97 ? 11.612 -3.838 -2.301 1.00 81.75 97 PRO A O 1
ATOM 786 N N . ALA A 1 98 ? 12.631 -5.560 -1.288 1.00 82.38 98 ALA A N 1
ATOM 787 C CA . ALA A 1 98 ? 13.864 -5.510 -2.078 1.00 82.38 98 ALA A CA 1
ATOM 788 C C . ALA A 1 98 ? 13.655 -5.748 -3.588 1.00 82.38 98 ALA A C 1
ATOM 790 O O . ALA A 1 98 ? 14.549 -5.480 -4.374 1.00 82.38 98 ALA A O 1
ATOM 791 N N . THR A 1 99 ? 12.487 -6.246 -4.012 1.00 81.38 99 THR A N 1
ATOM 792 C CA . THR A 1 99 ? 12.145 -6.374 -5.445 1.00 81.38 99 THR A CA 1
ATOM 793 C C . THR A 1 99 ? 11.904 -5.018 -6.107 1.00 81.38 99 THR A C 1
ATOM 795 O O . THR A 1 99 ? 11.928 -4.925 -7.328 1.00 81.38 99 THR A O 1
ATOM 798 N N . PHE A 1 100 ? 11.622 -3.989 -5.308 1.00 75.88 100 PHE A N 1
ATOM 799 C CA . PHE A 1 100 ? 11.208 -2.670 -5.779 1.00 75.88 100 PHE A CA 1
ATOM 800 C C . PHE A 1 100 ? 12.204 -1.569 -5.402 1.00 75.88 100 PHE A C 1
ATOM 802 O O . PHE A 1 100 ? 11.966 -0.407 -5.713 1.00 75.88 100 PHE A O 1
ATOM 809 N N . ASP A 1 101 ? 13.282 -1.925 -4.704 1.00 73.38 101 ASP A N 1
ATOM 810 C CA . ASP A 1 101 ? 14.325 -0.999 -4.283 1.00 73.38 101 ASP A CA 1
ATOM 811 C C . ASP A 1 101 ? 15.601 -1.277 -5.085 1.00 73.38 101 ASP A C 1
ATOM 813 O O . ASP A 1 101 ? 16.283 -2.275 -4.857 1.00 73.38 101 ASP A O 1
ATOM 817 N N . ASP A 1 102 ? 15.908 -0.386 -6.029 1.00 69.88 102 ASP A N 1
ATOM 818 C CA . ASP A 1 102 ? 17.093 -0.471 -6.890 1.00 69.88 102 ASP A CA 1
ATOM 819 C C . ASP A 1 102 ? 18.377 0.032 -6.200 1.00 69.88 102 ASP A C 1
ATOM 821 O O . ASP A 1 102 ? 19.443 0.044 -6.814 1.00 69.88 102 ASP A O 1
ATOM 825 N N . ARG A 1 103 ? 18.320 0.456 -4.927 1.00 65.62 103 ARG A N 1
ATOM 826 C CA . ARG A 1 103 ? 19.474 0.994 -4.172 1.00 65.62 103 ARG A CA 1
ATOM 827 C C . ARG A 1 103 ? 20.415 -0.097 -3.617 1.00 65.62 103 ARG A C 1
ATOM 829 O O . ARG A 1 103 ? 21.154 0.171 -2.668 1.00 65.62 103 ARG A O 1
ATOM 836 N N . VAL A 1 104 ? 20.366 -1.310 -4.172 1.00 52.91 104 VAL A N 1
ATOM 837 C CA . VAL A 1 104 ? 21.193 -2.479 -3.795 1.00 52.91 104 VAL A CA 1
ATOM 838 C C . VAL A 1 104 ? 22.640 -2.386 -4.265 1.00 52.91 104 VAL A C 1
ATOM 840 O O . VAL A 1 104 ? 22.885 -1.955 -5.412 1.00 52.91 104 VAL A O 1
#

Foldseek 3Di:
DWDWDQPPPPPDPDDDDDDDDDDPPPPPPPDPDPCQQDPDPLRLCLLVVDFDAWPPFKWKWDADPNDIDTDTDGGGDHPNVVSVSVVVRIIMITDPCVVRDPVD

pLDDT: mean 72.03, std 22.32, range [27.75, 94.56]

Radius of gyration: 17.39 Å; chains: 1; bounding box: 30×36×47 Å

Organism: Cylicostephanus goldi (NCBI:txid71465)

Sequence (104 aa):
MWFVFHHLCMEYVSDEDDEEEEAFSSDIDDEDSEEEAYLGEDREATVLQNHLEYGMNINIAEYKDGVRTTLNGTGRVYSSHLKEHIAAGRSVQFVNPATFDDRV

Secondary structure (DSSP, 8-state):
----------------------------------------HHHHHHHHHS--BBTTTEEEEEEETTEEEE---SSB--HHHHHHHHHTTPEEEESSGGGS----